Protein AF-A0A0D2IUS5-F1 (afdb_monomer)

Mean predicted aligned error: 11.84 Å

Organism: NCBI:txid145388

Radius of gyration: 20.17 Å; Cα contacts (8 Å, |Δi|>4): 299; chains: 1; bounding box: 53×54×45 Å

Structure (mmCIF, N/CA/C/O backbone):
data_AF-A0A0D2IUS5-F1
#
_entry.id   AF-A0A0D2IUS5-F1
#
loop_
_atom_site.group_PDB
_atom_site.id
_atom_site.type_symbol
_atom_site.label_atom_id
_atom_site.label_alt_id
_atom_site.label_comp_id
_atom_site.label_asym_id
_atom_site.label_entity_id
_atom_site.label_seq_id
_atom_site.pdbx_PDB_ins_code
_atom_site.Cartn_x
_atom_site.Cartn_y
_atom_site.Cartn_z
_atom_site.occupancy
_atom_site.B_iso_or_equiv
_atom_site.auth_seq_id
_atom_site.auth_comp_id
_atom_site.auth_asym_id
_atom_site.auth_atom_id
_atom_site.pdbx_PDB_model_num
ATOM 1 N N . MET A 1 1 ? 0.704 -41.718 8.246 1.00 42.91 1 MET A N 1
ATOM 2 C CA . MET A 1 1 ? -0.430 -40.816 7.955 1.00 42.91 1 MET A CA 1
ATOM 3 C C . MET A 1 1 ? -0.182 -40.265 6.556 1.00 42.91 1 MET A C 1
ATOM 5 O O . MET A 1 1 ? 0.840 -39.626 6.361 1.00 42.91 1 MET A O 1
ATOM 9 N N . ALA A 1 2 ? -0.973 -40.687 5.567 1.00 41.72 2 ALA A N 1
ATOM 10 C CA . ALA A 1 2 ? -0.708 -40.446 4.146 1.00 41.72 2 ALA A CA 1
ATOM 11 C C . ALA A 1 2 ? -1.308 -39.108 3.685 1.00 41.72 2 ALA A C 1
ATOM 13 O O . ALA A 1 2 ? -2.408 -38.750 4.103 1.00 41.72 2 ALA A O 1
ATOM 14 N N . ILE A 1 3 ? -0.577 -38.385 2.834 1.00 38.81 3 ILE A N 1
ATOM 15 C CA . ILE A 1 3 ? -1.031 -37.147 2.187 1.00 38.81 3 ILE A CA 1
ATOM 16 C C . ILE A 1 3 ? -2.146 -37.503 1.177 1.00 38.81 3 ILE A C 1
ATOM 18 O O . ILE A 1 3 ? -1.969 -38.467 0.428 1.00 38.81 3 ILE A O 1
ATOM 22 N N . PRO A 1 4 ? -3.292 -36.791 1.134 1.00 37.03 4 PRO A N 1
ATOM 23 C CA . PRO A 1 4 ? -4.390 -37.119 0.222 1.00 37.03 4 PRO A CA 1
ATOM 24 C C . PRO A 1 4 ? -4.010 -36.939 -1.258 1.00 37.03 4 PRO A C 1
ATOM 26 O O . PRO A 1 4 ? -3.298 -36.004 -1.618 1.00 37.03 4 PRO A O 1
ATOM 29 N N . ALA A 1 5 ? -4.563 -37.798 -2.120 1.00 46.84 5 ALA A N 1
ATOM 30 C CA . ALA A 1 5 ? -4.300 -37.940 -3.560 1.00 46.84 5 ALA A CA 1
ATOM 31 C C . ALA A 1 5 ? -4.657 -36.731 -4.464 1.00 46.84 5 ALA A C 1
ATOM 33 O O . ALA A 1 5 ? -4.687 -36.861 -5.685 1.00 46.84 5 ALA A O 1
ATOM 34 N N . ALA A 1 6 ? -4.901 -35.545 -3.905 1.00 42.78 6 ALA A N 1
ATOM 35 C CA . ALA A 1 6 ? -5.242 -34.346 -4.675 1.00 42.78 6 ALA A CA 1
ATOM 36 C C . ALA A 1 6 ? -4.025 -33.656 -5.329 1.00 42.78 6 ALA A C 1
ATOM 38 O O . ALA A 1 6 ? -4.202 -32.716 -6.097 1.00 42.78 6 ALA A O 1
ATOM 39 N N . LEU A 1 7 ? -2.796 -34.118 -5.061 1.00 38.25 7 LEU A N 1
ATOM 40 C CA . LEU A 1 7 ? -1.574 -33.485 -5.575 1.00 38.25 7 LEU A CA 1
ATOM 41 C C . LEU A 1 7 ? -1.067 -34.056 -6.915 1.00 38.25 7 LEU A C 1
ATOM 43 O O . LEU A 1 7 ? -0.149 -33.491 -7.495 1.00 38.25 7 LEU A O 1
ATOM 47 N N . SER A 1 8 ? -1.658 -35.143 -7.428 1.00 38.19 8 SER A N 1
ATOM 48 C CA . SER A 1 8 ? -1.171 -35.810 -8.652 1.00 38.19 8 SER A CA 1
ATOM 49 C C . SER A 1 8 ? -1.776 -35.265 -9.954 1.00 38.19 8 SER A C 1
ATOM 51 O O . SER A 1 8 ? -1.253 -35.545 -11.025 1.00 38.19 8 SER A O 1
ATOM 53 N N . ALA A 1 9 ? -2.865 -34.492 -9.893 1.00 40.69 9 ALA A N 1
ATOM 54 C CA . ALA A 1 9 ? -3.602 -34.056 -11.087 1.00 40.69 9 ALA A CA 1
ATOM 55 C C . ALA A 1 9 ? -3.071 -32.756 -11.729 1.00 40.69 9 ALA A C 1
ATOM 57 O O . ALA A 1 9 ? -3.621 -32.294 -12.723 1.00 40.69 9 ALA A O 1
ATOM 58 N N . LEU A 1 10 ? -2.001 -32.163 -11.186 1.00 40.06 10 LEU A N 1
ATOM 59 C CA . LEU A 1 10 ? -1.341 -30.982 -11.763 1.00 40.06 10 LEU A CA 1
ATOM 60 C C . LEU A 1 10 ? -0.178 -31.330 -12.710 1.00 40.06 10 LEU A C 1
ATOM 62 O O . LEU A 1 10 ? 0.425 -30.421 -13.273 1.00 40.06 10 LEU A O 1
ATOM 66 N N . GLN A 1 11 ? 0.147 -32.615 -12.890 1.00 44.47 11 GLN A N 1
ATOM 67 C CA . GLN A 1 11 ? 1.341 -33.050 -13.630 1.00 44.47 11 GLN A CA 1
ATOM 68 C C . GLN A 1 11 ? 1.126 -33.356 -15.121 1.00 44.47 11 GLN A C 1
ATOM 70 O O . GLN A 1 11 ? 2.112 -33.404 -15.848 1.00 44.47 11 GLN A O 1
ATOM 75 N N . ASP A 1 12 ? -0.120 -33.454 -15.600 1.00 39.62 12 ASP A N 1
ATOM 76 C CA . ASP A 1 12 ? -0.405 -33.854 -16.993 1.00 39.62 12 ASP A CA 1
ATOM 77 C C . ASP A 1 12 ? -0.948 -32.730 -17.893 1.00 39.62 12 ASP A C 1
ATOM 79 O O . ASP A 1 12 ? -1.304 -32.959 -19.051 1.00 39.62 12 ASP A O 1
ATOM 83 N N . ALA A 1 13 ? -0.955 -31.483 -17.422 1.00 45.28 13 ALA A N 1
ATOM 84 C CA . ALA A 1 13 ? -1.045 -30.354 -18.337 1.00 45.28 13 ALA A CA 1
ATOM 85 C C . ALA A 1 13 ? 0.354 -30.133 -18.923 1.00 45.28 13 ALA A C 1
ATOM 87 O O . ALA A 1 13 ? 1.219 -29.564 -18.267 1.00 45.28 13 ALA A O 1
ATOM 88 N N . ASN A 1 14 ? 0.581 -30.610 -20.145 1.00 44.84 14 ASN A N 1
ATOM 89 C CA . ASN A 1 14 ? 1.710 -30.210 -20.977 1.00 44.84 14 ASN A CA 1
ATOM 90 C C . ASN A 1 14 ? 1.307 -28.932 -21.737 1.00 44.84 14 ASN A C 1
ATOM 92 O O . ASN A 1 14 ? 0.725 -29.043 -22.824 1.00 44.84 14 ASN A O 1
ATOM 96 N N . PRO A 1 15 ? 1.516 -27.714 -21.194 1.00 51.78 15 PRO A N 1
ATOM 97 C CA . PRO A 1 15 ? 1.337 -26.521 -21.990 1.00 51.78 15 PRO A CA 1
ATOM 98 C C . PRO A 1 15 ? 2.428 -26.519 -23.058 1.00 51.78 15 PRO A C 1
ATOM 100 O O . PRO A 1 15 ? 3.616 -26.662 -22.768 1.00 51.78 15 PRO A O 1
ATOM 103 N N . GLN A 1 16 ? 2.013 -26.305 -24.305 1.00 46.75 16 GLN A N 1
ATOM 104 C CA . GLN A 1 16 ? 2.890 -25.762 -25.344 1.00 46.75 16 GLN A CA 1
ATOM 105 C C . GLN A 1 16 ? 3.765 -24.652 -24.733 1.00 46.75 16 GLN A C 1
ATOM 107 O O . GLN A 1 16 ? 3.265 -23.971 -23.832 1.00 46.75 16 GLN A O 1
ATOM 112 N N . PRO A 1 17 ? 5.024 -24.438 -25.165 1.00 42.75 17 PRO A N 1
ATOM 113 C CA . PRO A 1 17 ? 5.869 -23.391 -24.603 1.00 42.75 17 PRO A CA 1
ATOM 114 C C . PRO A 1 17 ? 5.226 -22.024 -24.858 1.00 42.75 17 PRO A C 1
ATOM 116 O O . PRO A 1 17 ? 5.457 -21.369 -25.869 1.00 42.75 17 PRO A O 1
ATOM 119 N N . SER A 1 18 ? 4.372 -21.608 -23.926 1.00 51.62 18 SER A N 1
ATOM 120 C CA . SER A 1 18 ? 3.927 -20.237 -23.761 1.00 51.62 18 SER A CA 1
ATOM 121 C C . SER A 1 18 ? 5.192 -19.385 -23.675 1.00 51.62 18 SER A C 1
ATOM 123 O O . SER A 1 18 ? 6.172 -19.862 -23.085 1.00 51.62 18 SER A O 1
ATOM 125 N N . PRO A 1 19 ? 5.207 -18.143 -24.198 1.00 52.81 19 PRO A N 1
ATOM 126 C CA . PRO A 1 19 ? 6.264 -17.206 -23.834 1.00 52.81 19 PRO A CA 1
ATOM 127 C C . PRO A 1 19 ? 6.388 -17.265 -22.311 1.00 52.81 19 PRO A C 1
ATOM 129 O O . PRO A 1 19 ? 5.374 -17.133 -21.618 1.00 52.81 19 PRO A O 1
ATOM 132 N N . GLN A 1 20 ? 7.571 -17.650 -21.820 1.00 57.88 20 GLN A N 1
ATOM 133 C CA . GLN A 1 20 ? 7.775 -17.994 -20.415 1.00 57.88 20 GLN A CA 1
ATOM 134 C C . GLN A 1 20 ? 7.162 -16.879 -19.572 1.00 57.88 20 GLN A C 1
ATOM 136 O O . GLN A 1 20 ? 7.551 -15.720 -19.717 1.00 57.88 20 GLN A O 1
ATOM 141 N N . ARG A 1 21 ? 6.152 -17.200 -18.750 1.00 56.41 21 ARG A N 1
ATOM 142 C CA . ARG A 1 21 ? 5.621 -16.220 -17.799 1.00 56.41 21 ARG A CA 1
ATOM 143 C C . ARG A 1 21 ? 6.825 -15.699 -17.011 1.00 56.41 21 ARG A C 1
ATOM 145 O O . ARG A 1 21 ? 7.529 -16.538 -16.444 1.00 56.41 21 ARG A O 1
ATOM 152 N N . PRO A 1 22 ? 7.088 -14.381 -16.995 1.00 70.38 22 PRO A N 1
ATOM 153 C CA . PRO A 1 22 ? 8.220 -13.855 -16.253 1.00 70.38 22 PRO A CA 1
ATOM 154 C C . PRO A 1 22 ? 8.079 -14.306 -14.799 1.00 70.38 22 PRO A C 1
ATOM 156 O O . PRO A 1 22 ? 7.012 -14.170 -14.192 1.00 70.38 22 PRO A O 1
ATOM 159 N N . ALA A 1 23 ? 9.124 -14.950 -14.277 1.00 85.56 23 ALA A N 1
ATOM 160 C CA . ALA A 1 23 ? 9.141 -15.398 -12.893 1.00 85.56 23 ALA A CA 1
ATOM 161 C C . ALA A 1 23 ? 9.124 -14.178 -11.957 1.00 85.56 23 ALA A C 1
ATOM 163 O O . ALA A 1 23 ? 9.383 -13.056 -12.382 1.00 85.56 23 ALA A O 1
ATOM 164 N N . LEU A 1 24 ? 8.800 -14.382 -10.682 1.00 91.38 24 LEU A N 1
ATOM 165 C CA . LEU A 1 24 ? 8.870 -13.336 -9.661 1.00 91.38 24 LEU A CA 1
ATOM 166 C C . LEU A 1 24 ? 10.159 -13.500 -8.853 1.00 91.38 24 LEU A C 1
ATOM 168 O O . LEU A 1 24 ? 10.553 -14.625 -8.541 1.00 91.38 24 LEU A O 1
ATOM 172 N N . ALA A 1 25 ? 10.793 -12.389 -8.494 1.00 91.56 25 ALA A N 1
ATOM 173 C CA . ALA A 1 25 ? 11.914 -12.360 -7.559 1.00 91.56 25 ALA A CA 1
ATOM 174 C C . ALA A 1 25 ? 11.421 -12.002 -6.144 1.00 91.56 25 ALA A C 1
ATOM 176 O O . ALA A 1 25 ? 10.395 -11.337 -6.000 1.00 91.56 25 ALA A O 1
ATOM 177 N N . PRO A 1 26 ? 12.117 -12.425 -5.073 1.00 92.25 26 PRO A N 1
ATOM 178 C CA . PRO A 1 26 ? 11.769 -11.996 -3.724 1.00 92.25 26 PRO A CA 1
ATOM 179 C C . PRO A 1 26 ? 11.921 -10.469 -3.585 1.00 92.25 26 PRO A C 1
ATOM 181 O O . PRO A 1 26 ? 12.867 -9.900 -4.139 1.00 92.25 26 PRO A O 1
ATOM 184 N N . PRO A 1 27 ? 11.030 -9.793 -2.833 1.00 92.75 27 PRO A N 1
ATOM 185 C CA . PRO A 1 27 ? 11.184 -8.372 -2.556 1.00 92.75 27 PRO A CA 1
ATOM 186 C C . PRO A 1 27 ? 12.470 -8.145 -1.752 1.00 92.75 27 PRO A C 1
ATOM 188 O O . PRO A 1 27 ? 12.726 -8.830 -0.763 1.00 92.75 27 PRO A O 1
ATOM 191 N N . GLN A 1 28 ? 13.284 -7.178 -2.173 1.00 89.75 28 GLN A N 1
ATOM 192 C CA . GLN A 1 28 ? 14.562 -6.870 -1.517 1.00 89.75 28 GLN A CA 1
ATOM 193 C C . GLN A 1 28 ? 14.409 -5.913 -0.325 1.00 89.75 28 GLN A C 1
ATOM 195 O O . GLN A 1 28 ? 15.335 -5.747 0.467 1.00 89.75 28 GLN A O 1
ATOM 200 N N . SER A 1 29 ? 13.249 -5.268 -0.193 1.00 90.81 29 SER A N 1
ATOM 201 C CA . SER A 1 29 ? 12.952 -4.329 0.882 1.00 90.81 29 SER A CA 1
ATOM 202 C C . SER A 1 29 ? 11.482 -4.385 1.286 1.00 90.81 29 SER A C 1
ATOM 204 O O . SER A 1 29 ? 10.620 -4.874 0.551 1.00 90.81 29 SER A O 1
ATOM 206 N N . LEU A 1 30 ? 11.215 -3.876 2.487 1.00 95.62 30 LEU A N 1
ATOM 207 C CA . LEU A 1 30 ? 9.879 -3.673 3.028 1.00 95.62 30 LEU A CA 1
ATOM 208 C C . LEU A 1 30 ? 9.723 -2.200 3.395 1.00 95.62 30 LEU A C 1
ATOM 210 O O . LEU A 1 30 ? 10.667 -1.575 3.882 1.00 95.62 30 LEU A O 1
ATOM 214 N N . GLN A 1 31 ? 8.524 -1.659 3.213 1.00 97.50 31 GLN A N 1
ATOM 215 C CA . GLN A 1 31 ? 8.166 -0.321 3.663 1.00 97.50 31 GLN A CA 1
ATOM 216 C C . GLN A 1 31 ? 7.150 -0.414 4.798 1.00 97.50 31 GLN A C 1
ATOM 218 O O . GLN A 1 31 ? 6.074 -0.981 4.632 1.00 97.50 31 GLN A O 1
ATOM 223 N N . LEU A 1 32 ? 7.473 0.189 5.940 1.00 98.06 32 LEU A N 1
ATOM 224 C CA . LEU A 1 32 ? 6.505 0.427 7.004 1.00 98.06 32 LEU A CA 1
ATOM 225 C C . LEU A 1 32 ? 5.846 1.790 6.784 1.00 98.06 32 LEU A C 1
ATOM 227 O O . LEU A 1 32 ? 6.538 2.806 6.736 1.00 98.06 32 LEU A O 1
ATOM 231 N N . ALA A 1 33 ? 4.522 1.812 6.684 1.00 97.44 33 ALA A N 1
ATOM 232 C CA . ALA A 1 33 ? 3.733 3.032 6.600 1.00 97.44 33 ALA A CA 1
ATOM 233 C C . ALA A 1 33 ? 2.872 3.199 7.857 1.00 97.44 33 ALA A C 1
ATOM 235 O O . ALA A 1 33 ? 2.178 2.267 8.278 1.00 97.44 33 ALA A O 1
ATOM 236 N N . VAL A 1 34 ? 2.906 4.404 8.428 1.00 97.31 34 VAL A N 1
ATOM 237 C CA . VAL A 1 34 ? 2.100 4.803 9.585 1.00 97.31 34 VAL A CA 1
ATOM 238 C C . VAL A 1 34 ? 1.362 6.084 9.230 1.00 97.31 34 VAL A C 1
ATOM 240 O O . VAL A 1 34 ? 1.993 7.084 8.907 1.00 97.31 34 VAL A O 1
ATOM 243 N N . TYR A 1 35 ? 0.036 6.035 9.282 1.00 94.69 35 TYR A N 1
ATOM 244 C CA . TYR A 1 35 ? -0.822 7.210 9.162 1.00 94.69 35 TYR A CA 1
ATOM 245 C C . TYR A 1 35 ? -1.355 7.501 10.557 1.00 94.69 35 TYR A C 1
ATOM 247 O O . TYR A 1 35 ? -1.930 6.609 11.191 1.00 94.69 35 TYR A O 1
ATOM 255 N N . ASP A 1 36 ? -1.126 8.711 11.050 1.00 92.38 36 ASP A N 1
ATOM 256 C CA . ASP A 1 36 ? -1.678 9.138 12.329 1.00 92.38 36 ASP A CA 1
ATOM 257 C C . ASP A 1 36 ? -3.187 9.419 12.203 1.00 92.38 36 ASP A C 1
ATOM 259 O O . ASP A 1 36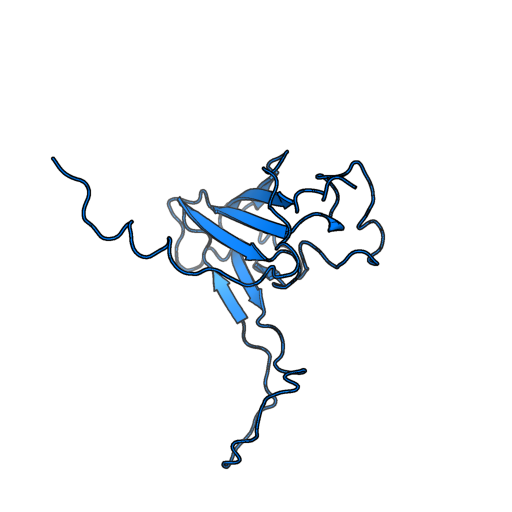 ? -3.784 9.319 11.131 1.00 92.38 36 ASP A O 1
ATOM 263 N N . SER A 1 37 ? -3.847 9.693 13.327 1.00 86.69 37 SER A N 1
ATOM 264 C CA . SER A 1 37 ? -5.309 9.835 13.407 1.00 86.69 37 SER A CA 1
ATOM 265 C C . SER A 1 37 ? -5.836 11.211 12.969 1.00 86.69 37 SER A C 1
ATOM 267 O O . SER A 1 37 ? -6.953 11.582 13.319 1.00 86.69 37 SER A O 1
ATOM 269 N N . ASP A 1 38 ? -5.037 12.000 12.255 1.00 90.75 38 ASP A N 1
ATOM 270 C CA . ASP A 1 38 ? -5.319 13.391 11.878 1.00 90.75 38 ASP A CA 1
ATOM 271 C C . ASP A 1 38 ? -6.027 13.535 10.518 1.00 90.75 38 ASP A C 1
ATOM 273 O O . ASP A 1 38 ? -6.218 14.647 10.025 1.00 90.75 38 ASP A O 1
ATOM 277 N N . GLY A 1 39 ? -6.458 12.426 9.912 1.00 91.94 39 GLY A N 1
ATOM 278 C CA . GLY A 1 39 ? -7.044 12.420 8.575 1.00 91.94 39 GLY A CA 1
ATOM 279 C C . GLY A 1 39 ? -6.025 12.209 7.458 1.00 91.94 39 GLY A C 1
ATOM 280 O O . GLY A 1 39 ? -6.400 12.356 6.292 1.00 91.94 39 GLY A O 1
ATOM 281 N N . ALA A 1 40 ? -4.776 11.848 7.777 1.00 94.75 40 ALA A N 1
ATOM 282 C CA . ALA A 1 40 ? -3.770 11.484 6.787 1.00 94.75 40 ALA A CA 1
ATOM 283 C C . ALA A 1 40 ? -4.308 10.463 5.765 1.00 94.75 40 ALA A C 1
ATOM 285 O O . ALA A 1 40 ? -5.037 9.520 6.095 1.00 94.75 40 ALA A O 1
ATOM 286 N N . PHE A 1 41 ? -3.940 10.667 4.502 1.00 96.81 41 PHE A N 1
ATOM 287 C CA . PHE A 1 41 ? -4.407 9.898 3.350 1.00 96.81 41 PHE A CA 1
ATOM 288 C C . PHE A 1 41 ? -3.284 9.764 2.317 1.00 96.81 41 PHE A C 1
ATOM 290 O O . PHE A 1 41 ? -2.240 10.407 2.437 1.00 96.81 41 PHE A O 1
ATOM 297 N N . TYR A 1 42 ? -3.494 8.934 1.297 1.00 97.38 42 TYR A N 1
ATOM 298 C CA . TYR A 1 42 ? -2.573 8.831 0.167 1.00 97.38 42 TYR A CA 1
ATOM 299 C C . TYR A 1 42 ? -3.344 8.875 -1.137 1.00 97.38 42 TYR A C 1
ATOM 301 O O . TYR A 1 42 ? -4.337 8.166 -1.285 1.00 97.38 42 TYR A O 1
ATOM 309 N N . ALA A 1 43 ? -2.899 9.743 -2.042 1.00 97.31 43 ALA A N 1
ATOM 310 C CA . ALA A 1 43 ? -3.593 10.019 -3.288 1.00 97.31 43 ALA A CA 1
ATOM 311 C C . ALA A 1 43 ? -3.654 8.790 -4.209 1.00 97.31 43 ALA A C 1
ATOM 313 O O . ALA A 1 43 ? -2.858 7.855 -4.096 1.00 97.31 43 ALA A O 1
ATOM 314 N N . CYS A 1 44 ? -4.613 8.824 -5.130 1.00 96.69 44 CYS A N 1
ATOM 315 C CA . CYS A 1 44 ? -4.809 7.801 -6.150 1.00 96.69 44 CYS A CA 1
ATOM 316 C C . CYS A 1 44 ? -3.581 7.668 -7.058 1.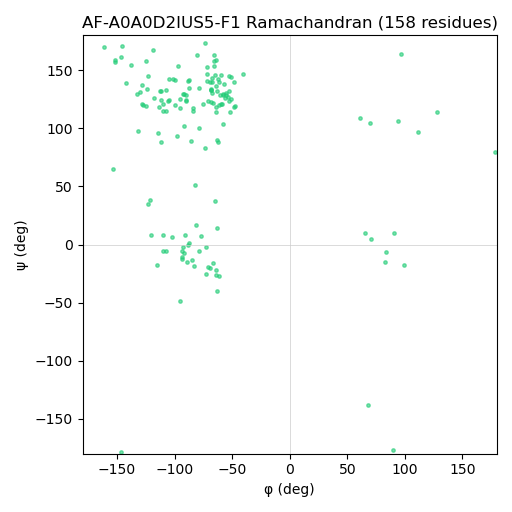00 96.69 44 CYS A C 1
ATOM 318 O O . CYS A 1 44 ? -3.064 8.675 -7.543 1.00 96.69 44 CYS A O 1
ATOM 320 N N . HIS A 1 45 ? -3.090 6.440 -7.234 1.00 95.44 45 HIS A N 1
ATOM 321 C CA . HIS A 1 45 ? -1.901 6.136 -8.030 1.00 95.44 45 HIS A CA 1
ATOM 322 C C . HIS A 1 45 ? -1.839 4.652 -8.438 1.00 95.44 45 HIS A C 1
ATOM 324 O O . HIS A 1 45 ? -2.583 3.809 -7.931 1.00 95.44 45 HIS A O 1
ATOM 330 N N . LEU A 1 46 ? -0.899 4.339 -9.335 1.00 95.75 46 LEU A N 1
ATOM 331 C CA . LEU A 1 46 ? -0.420 2.984 -9.611 1.00 95.75 46 LEU A CA 1
ATOM 332 C C . LEU A 1 46 ? 0.926 2.760 -8.924 1.00 95.75 46 LEU A C 1
ATOM 334 O O . LEU A 1 46 ? 1.787 3.640 -8.927 1.00 95.75 46 LEU A O 1
ATOM 338 N N . ASP A 1 47 ? 1.141 1.550 -8.413 1.00 96.31 47 ASP A N 1
ATOM 339 C CA . ASP A 1 47 ? 2.436 1.166 -7.845 1.00 96.31 47 ASP A CA 1
ATOM 340 C C . ASP A 1 47 ? 3.507 0.951 -8.915 1.00 96.31 47 ASP A C 1
ATOM 342 O O . ASP A 1 47 ? 4.695 1.087 -8.621 1.00 96.31 47 ASP A O 1
ATOM 346 N N . ASN A 1 48 ? 3.085 0.611 -10.133 1.00 95.69 48 ASN A N 1
ATOM 347 C CA . ASN A 1 48 ? 3.902 0.569 -11.335 1.00 95.69 48 ASN A CA 1
ATOM 348 C C . ASN A 1 48 ? 3.166 1.316 -12.466 1.00 95.69 48 ASN A C 1
ATOM 350 O O . ASN A 1 48 ? 2.302 0.732 -13.116 1.00 95.69 48 ASN A O 1
ATOM 354 N N . PRO A 1 49 ? 3.487 2.595 -12.729 1.00 93.12 49 PRO A N 1
ATOM 355 C CA . PRO A 1 49 ? 2.850 3.383 -13.784 1.00 93.12 49 PRO A CA 1
ATOM 356 C C . PRO A 1 49 ? 3.354 3.033 -15.198 1.00 93.12 49 PRO A C 1
ATOM 358 O O . PRO A 1 49 ? 3.016 3.719 -16.160 1.00 93.12 49 PRO A O 1
ATOM 361 N N . GLY A 1 50 ? 4.166 1.983 -15.338 1.00 90.12 50 GLY A N 1
ATOM 362 C CA . GLY A 1 50 ? 4.737 1.540 -16.602 1.00 90.12 50 GLY A CA 1
ATOM 363 C C . GLY A 1 50 ? 6.159 2.060 -16.849 1.00 90.12 50 GLY A C 1
ATOM 364 O O . GLY A 1 50 ? 6.626 2.996 -16.196 1.00 90.12 50 GLY A O 1
ATOM 365 N N . PRO A 1 51 ? 6.879 1.442 -17.801 1.00 86.88 51 PRO A N 1
ATOM 366 C CA . PRO A 1 51 ? 8.304 1.686 -18.028 1.00 86.88 51 PRO A CA 1
ATOM 367 C C . PRO A 1 51 ? 8.638 3.070 -18.599 1.00 86.88 51 PRO A C 1
ATOM 369 O O . PRO A 1 51 ? 9.789 3.495 -18.494 1.00 86.88 51 PRO A O 1
ATOM 372 N N . ASP A 1 52 ? 7.660 3.740 -19.207 1.00 90.31 52 ASP A N 1
ATOM 373 C CA . ASP A 1 52 ? 7.833 5.043 -19.856 1.00 90.31 52 ASP A CA 1
ATOM 374 C C . ASP A 1 52 ? 7.503 6.217 -18.920 1.00 90.31 52 ASP A C 1
ATOM 376 O O . ASP A 1 52 ? 7.709 7.379 -19.277 1.00 90.31 52 ASP A O 1
ATOM 380 N N . ALA A 1 53 ? 7.001 5.937 -17.713 1.00 92.31 53 ALA A N 1
ATOM 381 C CA . ALA A 1 53 ? 6.719 6.975 -16.735 1.00 92.31 53 ALA A CA 1
ATOM 382 C C . ALA A 1 53 ? 8.026 7.627 -16.227 1.00 92.31 53 ALA A C 1
ATOM 384 O O . ALA A 1 53 ? 9.039 6.938 -16.048 1.00 92.31 53 ALA A O 1
ATOM 385 N N . PRO A 1 54 ? 8.031 8.950 -15.963 1.00 95.06 54 PRO A N 1
ATOM 386 C CA . PRO A 1 54 ? 9.213 9.646 -15.464 1.00 95.06 54 PRO A CA 1
ATOM 387 C C . PRO A 1 54 ? 9.782 8.990 -14.202 1.00 95.06 54 PRO A C 1
ATOM 389 O O . PRO A 1 54 ? 9.066 8.761 -13.230 1.00 95.06 54 PRO A O 1
ATOM 392 N N . GLY A 1 55 ? 11.077 8.674 -14.234 1.00 92.25 55 GLY A N 1
ATOM 393 C CA . GLY A 1 55 ? 11.796 8.046 -13.125 1.00 92.25 55 GLY A CA 1
ATOM 394 C C . GLY A 1 55 ? 11.441 6.580 -12.851 1.00 92.25 55 GLY A C 1
ATOM 395 O O . GLY A 1 55 ? 11.965 5.987 -11.911 1.00 92.25 55 GLY A O 1
ATOM 396 N N . ALA A 1 56 ? 10.597 5.940 -13.671 1.00 90.88 56 ALA A N 1
ATOM 397 C CA . ALA A 1 56 ? 10.163 4.562 -13.430 1.00 90.88 56 ALA A CA 1
ATOM 398 C C . ALA A 1 56 ? 11.320 3.551 -13.433 1.00 90.88 56 ALA A C 1
ATOM 400 O O . ALA A 1 56 ? 11.239 2.518 -12.769 1.00 90.88 56 ALA A O 1
ATOM 401 N N . ARG A 1 57 ? 12.404 3.857 -14.157 1.00 91.75 57 ARG A N 1
ATOM 402 C CA . ARG A 1 57 ? 13.613 3.027 -14.270 1.00 91.75 57 ARG A CA 1
ATOM 403 C C . ARG A 1 57 ? 14.789 3.523 -13.423 1.00 91.75 57 ARG A C 1
ATOM 405 O O . ARG A 1 57 ? 15.884 2.972 -13.541 1.00 91.75 57 ARG A O 1
ATOM 412 N N . ASP A 1 58 ? 14.582 4.538 -12.588 1.00 92.88 58 ASP A N 1
ATOM 413 C CA . ASP A 1 58 ? 15.648 5.100 -11.764 1.00 92.88 58 ASP A CA 1
ATOM 414 C C . ASP A 1 58 ? 16.083 4.109 -10.679 1.00 92.88 58 ASP A C 1
ATOM 416 O O . ASP A 1 58 ? 15.266 3.437 -10.047 1.00 92.88 58 ASP A O 1
ATOM 420 N N . GLY A 1 59 ? 17.395 4.043 -10.444 1.00 89.19 59 GLY A N 1
ATOM 421 C CA . GLY A 1 59 ? 17.991 3.170 -9.438 1.00 89.19 59 GLY A CA 1
ATOM 422 C C . GLY A 1 59 ? 18.367 1.767 -9.942 1.00 89.19 59 GLY A C 1
ATOM 423 O O . GLY A 1 59 ? 18.300 1.463 -11.142 1.00 89.19 59 GLY A O 1
ATOM 424 N N . PRO A 1 60 ? 18.852 0.909 -9.028 1.00 88.50 60 PRO A N 1
ATOM 425 C CA . PRO A 1 60 ? 19.328 -0.423 -9.375 1.00 88.50 60 PRO A CA 1
ATOM 426 C C . PRO A 1 60 ? 18.160 -1.357 -9.746 1.00 88.50 60 PRO A C 1
ATOM 428 O O . PRO A 1 60 ? 17.081 -1.235 -9.158 1.00 88.50 60 PRO A O 1
ATOM 431 N N . PRO A 1 61 ? 18.367 -2.305 -10.682 1.00 85.56 61 PRO A N 1
ATOM 432 C CA . PRO A 1 61 ? 17.375 -3.329 -11.002 1.00 85.56 61 PRO A CA 1
ATOM 433 C C . PRO A 1 61 ? 16.846 -4.066 -9.767 1.00 85.56 61 PRO A C 1
ATOM 435 O O . PRO A 1 61 ? 17.582 -4.318 -8.812 1.00 85.56 61 PRO A O 1
ATOM 438 N N . GLY A 1 62 ? 15.561 -4.409 -9.785 1.00 83.44 62 GLY A N 1
ATOM 439 C CA . GLY A 1 62 ? 14.847 -5.046 -8.680 1.00 83.44 62 GLY A CA 1
ATOM 440 C C . GLY A 1 62 ? 14.339 -4.071 -7.612 1.00 83.44 62 GLY A C 1
ATOM 441 O O . GLY A 1 62 ? 13.478 -4.452 -6.821 1.00 83.44 62 GLY A O 1
ATOM 442 N N . LEU A 1 63 ? 14.820 -2.820 -7.599 1.00 87.38 63 LEU A N 1
ATOM 443 C CA . LEU A 1 63 ? 14.317 -1.747 -6.728 1.00 87.38 63 LEU A CA 1
ATOM 444 C C . LEU A 1 63 ? 13.557 -0.652 -7.490 1.00 87.38 63 LEU A C 1
ATOM 446 O O . LEU A 1 63 ? 13.006 0.256 -6.863 1.00 87.38 63 LEU A O 1
ATOM 450 N N . ARG A 1 64 ? 13.522 -0.717 -8.825 1.00 92.00 64 ARG A N 1
ATOM 451 C CA . ARG A 1 64 ? 12.869 0.292 -9.667 1.00 92.00 64 ARG A CA 1
ATOM 452 C C . ARG A 1 64 ? 11.356 0.187 -9.549 1.00 92.00 64 ARG A C 1
ATOM 454 O O . ARG A 1 64 ? 10.803 -0.893 -9.347 1.00 92.00 64 ARG A O 1
ATOM 461 N N . VAL A 1 65 ? 10.669 1.305 -9.763 1.00 93.25 65 VAL A N 1
ATOM 462 C CA . VAL A 1 65 ? 9.199 1.331 -9.789 1.00 93.25 65 VAL A CA 1
ATOM 463 C C . VAL A 1 65 ? 8.662 0.468 -10.939 1.00 93.25 65 VAL A C 1
ATOM 465 O O . VAL A 1 65 ? 7.722 -0.298 -10.740 1.00 93.25 65 VAL A O 1
ATOM 468 N N . ALA A 1 66 ? 9.309 0.520 -12.108 1.00 92.44 66 ALA A N 1
ATOM 469 C CA . ALA A 1 66 ? 8.942 -0.266 -13.286 1.00 92.44 66 ALA A CA 1
ATOM 470 C C . ALA A 1 66 ? 9.085 -1.784 -13.089 1.00 92.44 66 ALA A C 1
ATOM 472 O O . ALA A 1 66 ? 8.438 -2.550 -13.805 1.00 92.44 66 ALA A O 1
ATOM 473 N N . ASP A 1 67 ? 9.899 -2.223 -12.124 1.00 92.81 67 ASP A N 1
ATOM 474 C CA . ASP A 1 67 ? 10.148 -3.647 -11.889 1.00 92.81 67 ASP A CA 1
ATOM 475 C C . ASP A 1 67 ? 9.044 -4.283 -11.032 1.00 92.81 67 ASP A C 1
ATOM 477 O O . ASP A 1 67 ? 8.899 -5.505 -11.031 1.00 92.81 67 ASP A O 1
ATOM 481 N N . ARG A 1 68 ? 8.247 -3.475 -10.316 1.00 94.88 68 ARG A N 1
ATOM 482 C CA . ARG A 1 68 ? 7.211 -3.935 -9.381 1.00 94.88 68 ARG A CA 1
ATOM 483 C C . ARG A 1 68 ? 6.117 -4.693 -10.132 1.00 94.88 68 ARG A C 1
ATOM 485 O O . ARG A 1 68 ? 5.386 -4.117 -10.939 1.00 94.88 68 ARG A O 1
ATOM 492 N N . ALA A 1 69 ? 6.002 -5.985 -9.855 1.00 94.25 69 ALA A N 1
ATOM 493 C CA . ALA A 1 69 ? 5.022 -6.871 -10.470 1.00 94.25 69 ALA A CA 1
ATOM 494 C C . ALA A 1 69 ? 3.773 -7.016 -9.596 1.00 94.25 69 ALA A C 1
ATOM 496 O O . ALA A 1 69 ? 2.639 -6.896 -10.070 1.00 94.25 69 ALA A O 1
ATOM 497 N N . VAL A 1 70 ? 3.989 -7.283 -8.308 1.00 96.81 70 VAL A N 1
ATOM 498 C CA . VAL A 1 70 ? 2.933 -7.501 -7.318 1.00 96.81 70 VAL A CA 1
ATOM 499 C C . VAL A 1 70 ? 3.195 -6.626 -6.105 1.00 96.81 70 VAL A C 1
ATOM 501 O O . VAL A 1 70 ? 4.290 -6.635 -5.540 1.00 96.81 70 VAL A O 1
ATOM 504 N N . THR A 1 71 ? 2.160 -5.923 -5.667 1.00 98.12 71 THR A N 1
ATOM 505 C CA . THR A 1 71 ? 2.145 -5.232 -4.385 1.00 98.12 71 THR A CA 1
ATOM 506 C C . THR A 1 71 ? 1.549 -6.163 -3.345 1.00 98.12 71 THR A C 1
ATOM 508 O O . THR A 1 71 ? 0.470 -6.727 -3.546 1.00 98.12 71 THR A O 1
ATOM 511 N N . ALA A 1 72 ? 2.249 -6.316 -2.226 1.00 98.50 72 ALA A N 1
ATOM 512 C CA . ALA A 1 72 ? 1.787 -7.040 -1.056 1.00 98.50 72 ALA A CA 1
ATOM 513 C C . ALA A 1 72 ? 1.693 -6.091 0.138 1.00 98.50 72 ALA A C 1
ATOM 515 O O . ALA A 1 72 ? 2.677 -5.442 0.478 1.00 98.50 72 ALA A O 1
ATOM 516 N N . ILE A 1 73 ? 0.533 -6.029 0.791 1.00 98.75 73 ILE A N 1
ATOM 517 C CA . ILE A 1 73 ? 0.299 -5.180 1.965 1.00 98.75 73 ILE A CA 1
ATOM 518 C C . ILE A 1 73 ? -0.204 -6.048 3.114 1.00 98.75 73 ILE A C 1
ATOM 520 O O . ILE A 1 73 ? -1.272 -6.652 3.015 1.00 98.75 73 ILE A O 1
ATOM 524 N N . LEU A 1 74 ? 0.542 -6.083 4.216 1.00 98.75 74 LEU A N 1
ATOM 525 C CA . LEU A 1 74 ? 0.113 -6.673 5.480 1.00 98.75 74 LEU A CA 1
ATOM 526 C C . LEU A 1 74 ? -0.356 -5.571 6.430 1.00 98.75 74 LEU A C 1
ATOM 528 O O . LEU A 1 74 ? 0.414 -4.688 6.814 1.00 98.75 74 LEU A O 1
ATOM 532 N N . TYR A 1 75 ? -1.613 -5.643 6.849 1.00 98.69 75 TYR A N 1
ATOM 533 C CA . TYR A 1 75 ? -2.172 -4.714 7.822 1.00 98.69 75 TYR A CA 1
ATOM 534 C C . TYR A 1 75 ? -1.932 -5.175 9.259 1.00 98.6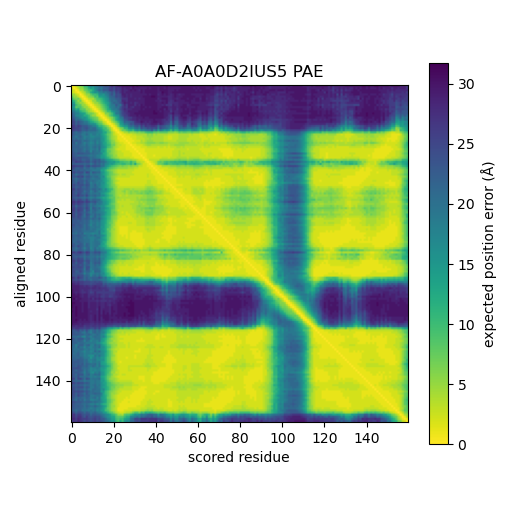9 75 TYR A C 1
ATOM 536 O O . TYR A 1 75 ? -2.040 -6.359 9.576 1.00 98.69 75 TYR A O 1
ATOM 544 N N . LEU A 1 76 ? -1.638 -4.222 10.148 1.00 98.25 76 LEU A N 1
ATOM 545 C CA . LEU A 1 76 ? -1.223 -4.479 11.533 1.00 98.25 76 LEU A CA 1
ATOM 546 C C . LEU A 1 76 ? -2.141 -3.784 12.558 1.00 98.25 76 LEU A C 1
ATOM 548 O O . LEU A 1 76 ? -1.680 -3.332 13.602 1.00 98.25 76 LEU A O 1
ATOM 552 N N . ASN A 1 77 ? -3.443 -3.683 12.261 1.00 97.62 77 ASN A N 1
ATOM 553 C CA . ASN A 1 77 ? -4.409 -2.909 13.052 1.00 97.62 77 ASN A CA 1
ATOM 554 C C . ASN A 1 77 ? -5.426 -3.824 13.772 1.00 97.62 77 ASN A C 1
ATOM 556 O O . ASN A 1 77 ? -6.474 -4.135 13.204 1.00 97.62 77 ASN A O 1
ATOM 560 N N . PRO A 1 78 ? -5.144 -4.304 15.000 1.00 94.25 78 PRO A N 1
ATOM 561 C CA . PRO A 1 78 ? -5.944 -5.348 15.655 1.00 94.25 78 PRO A CA 1
ATOM 562 C C . PRO A 1 78 ? -7.341 -4.903 16.117 1.00 94.25 78 PRO A C 1
ATOM 564 O O . PRO A 1 78 ? -8.193 -5.753 16.348 1.00 94.25 78 PRO A O 1
ATOM 567 N N . ALA A 1 79 ? -7.580 -3.598 16.261 1.00 92.12 79 ALA A N 1
ATOM 568 C CA . ALA A 1 79 ? -8.820 -3.035 16.800 1.00 92.12 79 ALA A CA 1
ATOM 569 C C . ALA A 1 79 ? -9.508 -2.083 15.806 1.00 92.12 79 ALA A C 1
ATOM 571 O O . ALA A 1 79 ? -9.998 -1.033 16.204 1.00 92.12 79 ALA A O 1
ATOM 572 N N . TRP A 1 80 ? -9.489 -2.421 14.512 1.00 95.94 80 TRP A N 1
ATOM 573 C CA . TRP A 1 80 ? -10.112 -1.595 13.474 1.00 95.94 80 TRP A CA 1
ATOM 574 C C . TRP A 1 80 ? -11.629 -1.791 13.437 1.00 95.94 80 TRP A C 1
ATOM 576 O O . TRP A 1 80 ? -12.099 -2.933 13.447 1.00 95.94 80 TRP A O 1
ATOM 586 N N . GLY A 1 81 ? -12.388 -0.700 13.359 1.00 93.38 81 GLY A N 1
ATOM 587 C CA . GLY A 1 81 ? -13.846 -0.734 13.364 1.00 93.38 81 GLY A CA 1
ATOM 588 C C . GLY A 1 81 ? -14.524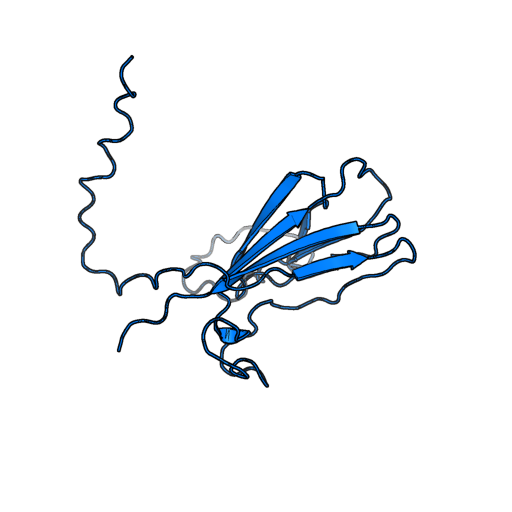 0.346 12.513 1.00 93.38 81 GLY A C 1
ATOM 589 O O . GLY A 1 81 ? -13.874 1.150 11.835 1.00 93.38 81 GLY A O 1
ATOM 590 N N . PRO A 1 82 ? -15.870 0.365 12.523 1.00 92.25 82 PRO A N 1
ATOM 591 C CA . PRO A 1 82 ? -16.647 1.358 11.793 1.00 92.25 82 PRO A CA 1
ATOM 592 C C . PRO A 1 82 ? -16.294 2.787 12.228 1.00 92.25 82 PRO A C 1
ATOM 594 O O . PRO A 1 82 ? -16.327 3.107 13.412 1.00 92.25 82 PRO A O 1
ATOM 597 N N . GLY A 1 83 ? -16.007 3.662 11.261 1.00 92.50 83 GLY A N 1
ATOM 598 C CA . GLY A 1 83 ? -15.689 5.078 11.503 1.00 92.50 83 GLY A CA 1
ATOM 599 C C . GLY A 1 83 ? -14.195 5.423 11.510 1.00 92.50 83 GLY A C 1
ATOM 600 O O . GLY A 1 83 ? -13.855 6.580 11.255 1.00 92.50 83 GLY A O 1
ATOM 601 N N . ASP A 1 84 ? -13.307 4.435 11.665 1.00 96.69 84 ASP A N 1
ATOM 602 C CA . ASP A 1 84 ? -11.846 4.641 11.679 1.00 96.69 84 ASP A CA 1
ATOM 603 C C . ASP A 1 84 ? -11.281 5.104 10.322 1.00 96.69 84 ASP A C 1
ATOM 605 O O . ASP A 1 84 ? -10.170 5.631 10.243 1.00 96.69 84 ASP A O 1
ATOM 609 N N . GLY A 1 85 ? -12.051 4.957 9.239 1.00 97.00 85 GLY A N 1
ATOM 610 C CA . GLY A 1 85 ? -11.633 5.345 7.891 1.00 97.00 85 GLY A CA 1
ATOM 611 C C . GLY A 1 85 ? -10.495 4.461 7.376 1.00 97.00 85 GLY A C 1
ATOM 612 O O . GLY A 1 85 ? -10.532 3.243 7.548 1.00 97.00 85 GLY A O 1
ATOM 613 N N . GLY A 1 86 ? -9.493 5.062 6.727 1.00 97.44 86 GLY A N 1
ATOM 614 C CA . GLY A 1 86 ? -8.221 4.406 6.394 1.00 97.44 86 GLY A CA 1
ATOM 615 C C . GLY A 1 86 ? -8.303 3.239 5.403 1.00 97.44 86 GLY A C 1
ATOM 616 O O . GLY A 1 86 ? -7.316 2.512 5.239 1.00 97.44 86 GLY A O 1
ATOM 617 N N . GLN A 1 87 ? -9.456 3.021 4.764 1.00 98.38 87 GLN A N 1
ATOM 618 C CA . GLN A 1 87 ? -9.625 1.959 3.777 1.00 98.38 87 GLN A CA 1
ATOM 619 C C . GLN A 1 87 ? -8.647 2.153 2.620 1.00 98.38 87 GLN A C 1
ATOM 621 O O . GLN A 1 87 ? -8.351 3.280 2.221 1.00 98.38 87 GLN A O 1
ATOM 626 N N . LEU A 1 88 ? -8.161 1.050 2.061 1.00 98.38 88 LEU A N 1
ATOM 627 C CA . LEU A 1 88 ? -7.550 1.084 0.741 1.00 98.38 88 LEU A CA 1
ATOM 628 C C . LEU A 1 88 ? -8.669 0.979 -0.292 1.00 98.38 88 LEU A C 1
ATOM 630 O O . LEU A 1 88 ? -9.378 -0.027 -0.318 1.00 98.38 88 LEU A O 1
ATOM 634 N N . ARG A 1 89 ? -8.831 2.007 -1.119 1.00 98.00 89 ARG A N 1
ATOM 635 C CA . ARG A 1 89 ? -9.762 1.980 -2.241 1.00 98.00 89 ARG A CA 1
ATOM 636 C C . ARG A 1 89 ? -9.045 1.465 -3.472 1.00 98.00 89 ARG A C 1
ATOM 638 O O . ARG A 1 89 ? -8.039 2.044 -3.860 1.00 98.00 89 ARG A O 1
ATOM 645 N N . LEU A 1 90 ? -9.579 0.410 -4.073 1.00 96.50 90 LEU A N 1
ATOM 646 C CA . LEU A 1 90 ? -9.136 -0.148 -5.346 1.00 96.50 90 LEU A CA 1
ATOM 647 C C . LEU A 1 90 ? -10.142 0.243 -6.427 1.00 96.50 90 LEU A C 1
ATOM 649 O O . LEU A 1 90 ? -11.334 -0.054 -6.296 1.00 96.50 90 LEU A O 1
ATOM 653 N N . TRP A 1 91 ? -9.682 0.880 -7.494 1.00 93.75 91 TRP A N 1
ATOM 654 C CA . TRP A 1 91 ? -10.524 1.223 -8.635 1.00 93.75 91 TRP A CA 1
ATOM 655 C C . TRP A 1 91 ? -10.563 0.061 -9.624 1.00 93.75 91 TRP A C 1
ATOM 657 O O . TRP A 1 91 ? -9.540 -0.557 -9.925 1.00 93.75 91 TRP A O 1
ATOM 667 N N . ARG A 1 92 ? -11.760 -0.283 -10.111 1.00 84.50 92 ARG A N 1
ATOM 668 C CA . ARG A 1 92 ? -11.882 -1.253 -11.201 1.00 84.50 92 ARG A CA 1
ATOM 669 C C . ARG A 1 92 ? -11.403 -0.589 -12.492 1.00 84.50 92 ARG A C 1
ATOM 671 O O . ARG A 1 92 ? -11.750 0.571 -12.715 1.00 84.50 92 ARG A O 1
ATOM 678 N N . PRO A 1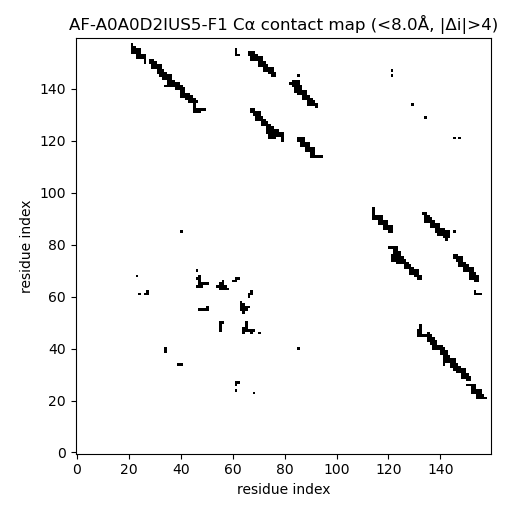 93 ? -10.676 -1.311 -13.361 1.00 70.69 93 PRO A N 1
ATOM 679 C CA . PRO A 1 93 ? -10.393 -0.812 -14.696 1.00 70.69 93 PRO A CA 1
ATOM 680 C C . PRO A 1 93 ? -11.717 -0.470 -15.379 1.00 70.69 93 PRO A C 1
ATOM 682 O O . PRO A 1 93 ? -12.630 -1.302 -15.393 1.00 70.69 93 PRO A O 1
ATOM 685 N N . SER A 1 94 ? -11.838 0.739 -15.923 1.00 59.00 94 SER A N 1
ATOM 686 C CA . SER A 1 94 ? -12.978 1.091 -16.767 1.00 59.00 94 SER A CA 1
ATOM 687 C C . SER A 1 94 ? -13.057 0.072 -17.906 1.00 59.00 94 SER A C 1
ATOM 689 O O . SER A 1 94 ? -12.049 -0.197 -18.561 1.00 59.00 94 SER A O 1
ATOM 691 N N . SER A 1 95 ? -14.235 -0.500 -18.144 1.00 54.25 95 SER A N 1
ATOM 692 C CA . SER A 1 95 ? -14.574 -1.470 -19.201 1.00 54.25 95 SER A CA 1
ATOM 693 C C . SER A 1 95 ? -14.453 -0.888 -20.624 1.00 54.25 95 SER A C 1
ATOM 695 O O . SER A 1 95 ? -15.256 -1.173 -21.501 1.00 54.25 95 SER A O 1
ATOM 697 N N . GLY A 1 96 ? -13.462 -0.034 -20.882 1.00 48.31 96 GLY A N 1
ATOM 698 C CA . GLY A 1 96 ? -13.329 0.739 -22.113 1.00 48.31 96 GLY A CA 1
ATOM 699 C C . GLY A 1 96 ? -12.569 0.051 -23.244 1.00 48.31 96 GLY A C 1
ATOM 700 O O . GLY A 1 96 ? -12.406 0.666 -24.291 1.00 48.31 96 GLY A O 1
ATOM 701 N N . ASN A 1 97 ? -12.071 -1.177 -23.066 1.00 45.62 97 ASN A N 1
ATOM 702 C CA . ASN A 1 97 ? -11.368 -1.874 -24.144 1.00 45.62 97 ASN A CA 1
ATOM 703 C C . ASN A 1 97 ? -11.444 -3.400 -24.004 1.00 45.62 97 ASN A C 1
ATOM 705 O O . ASN A 1 97 ? -10.431 -4.065 -23.790 1.00 45.62 97 ASN A O 1
ATOM 709 N N . ASP A 1 98 ? -12.652 -3.951 -24.110 1.00 45.25 98 ASP A N 1
ATOM 710 C CA . ASP A 1 98 ? -12.831 -5.358 -24.467 1.00 45.25 98 ASP A CA 1
ATOM 711 C C . ASP A 1 98 ? -12.970 -5.459 -26.000 1.00 45.25 98 ASP A C 1
ATOM 713 O O . ASP A 1 98 ? -14.032 -5.135 -26.535 1.00 45.25 98 ASP A O 1
ATOM 717 N N . PRO A 1 99 ? -11.926 -5.863 -26.750 1.00 46.94 99 PRO A N 1
ATOM 718 C CA . PRO A 1 99 ? -12.038 -6.073 -28.192 1.00 46.94 99 PRO A CA 1
ATOM 719 C C . PRO A 1 99 ? -12.828 -7.349 -28.549 1.00 46.94 99 PRO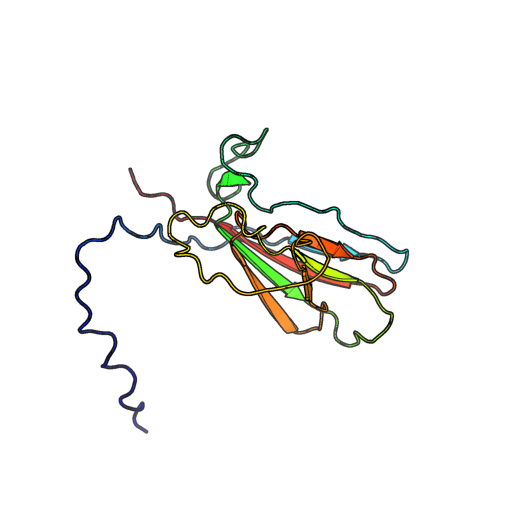 A C 1
ATOM 721 O O . PRO A 1 99 ? -13.005 -7.624 -29.735 1.00 46.94 99 PRO A O 1
ATOM 724 N N . GLY A 1 100 ? -13.277 -8.133 -27.557 1.00 44.06 100 GLY A N 1
ATOM 725 C CA . GLY A 1 100 ? -14.007 -9.394 -27.723 1.00 44.06 100 GLY A CA 1
ATOM 726 C C . GLY A 1 100 ? -15.406 -9.425 -27.097 1.00 44.06 100 GLY A C 1
ATOM 727 O O . GLY A 1 100 ? -16.023 -10.490 -27.068 1.00 44.06 100 GLY A O 1
ATOM 728 N N . GLY A 1 101 ? -15.919 -8.291 -26.615 1.00 43.22 101 GLY A N 1
ATOM 729 C CA . GLY A 1 101 ? -17.251 -8.195 -26.021 1.00 43.22 101 GLY A CA 1
ATOM 730 C C . GLY A 1 101 ? -18.346 -8.273 -27.083 1.00 43.22 101 GLY A C 1
ATOM 731 O O . GLY A 1 101 ? -18.848 -7.247 -27.541 1.00 43.22 101 GLY A O 1
ATOM 732 N N . GLU A 1 102 ? -18.715 -9.484 -27.502 1.00 43.50 102 GLU A N 1
ATOM 733 C CA . GLU A 1 102 ? -19.893 -9.699 -28.341 1.00 43.50 102 GLU A CA 1
ATOM 734 C C . GLU A 1 102 ? -21.148 -9.197 -27.611 1.00 43.50 102 GLU A C 1
ATOM 736 O O . GLU A 1 102 ? -21.472 -9.601 -26.492 1.00 43.50 102 GLU A O 1
ATOM 741 N N . GLY A 1 103 ? -21.823 -8.245 -28.256 1.00 46.91 103 GLY A N 1
ATOM 742 C CA . GLY A 1 103 ? -22.903 -7.459 -27.685 1.00 46.91 103 GLY A CA 1
ATOM 743 C C . GLY A 1 103 ? -24.154 -8.272 -27.366 1.00 46.91 103 GLY A C 1
ATOM 744 O O . GLY A 1 103 ? -24.804 -8.826 -28.250 1.00 46.91 103 GLY A O 1
ATOM 745 N N . GLY A 1 104 ? -24.557 -8.236 -26.098 1.00 38.03 104 GLY A N 1
ATOM 746 C CA . GLY A 1 104 ? -25.914 -8.550 -25.661 1.00 38.03 104 GLY A CA 1
ATOM 747 C C . GLY A 1 104 ? -26.714 -7.263 -25.481 1.00 38.03 104 GLY A C 1
ATOM 748 O O . GLY A 1 104 ? -26.660 -6.639 -24.426 1.00 38.03 104 GLY A O 1
ATOM 749 N N . GLY A 1 105 ? -27.442 -6.839 -26.515 1.00 43.47 105 GLY A N 1
ATOM 750 C CA . GLY A 1 105 ? -28.367 -5.709 -26.423 1.00 43.47 105 GLY A CA 1
ATOM 751 C C . GLY A 1 105 ? -29.576 -6.028 -25.537 1.00 43.47 105 GLY A C 1
ATOM 752 O O . GLY A 1 105 ? -30.209 -7.068 -25.705 1.00 43.47 105 GLY A O 1
ATOM 753 N N . GLY A 1 106 ? -29.932 -5.111 -24.631 1.00 36.41 106 GLY A N 1
ATOM 754 C CA . GLY A 1 106 ? -31.151 -5.236 -23.831 1.00 36.41 106 GLY A CA 1
ATOM 755 C C . GLY A 1 106 ? -31.398 -4.117 -22.816 1.00 36.41 106 GLY A C 1
ATOM 756 O O . GLY A 1 106 ? -31.199 -4.320 -21.631 1.00 36.41 106 GLY A O 1
ATOM 757 N N . GLY A 1 107 ? -31.905 -2.972 -23.290 1.00 36.47 107 GLY A N 1
ATOM 758 C CA . GLY A 1 107 ? -32.976 -2.211 -22.626 1.00 36.47 107 GLY A CA 1
ATOM 759 C C . GLY A 1 107 ? -32.716 -1.475 -21.299 1.00 36.47 107 GLY A C 1
ATOM 760 O O . GLY A 1 107 ? -32.883 -2.041 -20.231 1.00 36.47 107 GLY A O 1
ATOM 761 N N . GLY A 1 108 ? -32.589 -0.145 -21.398 1.00 37.25 108 GLY A N 1
ATOM 762 C CA . GLY A 1 108 ? -33.362 0.782 -20.557 1.00 37.25 108 GLY A CA 1
ATOM 763 C C . GLY A 1 108 ? -32.733 1.301 -19.258 1.00 37.25 108 GLY A C 1
ATOM 764 O O . GLY A 1 108 ? -32.796 0.646 -18.229 1.00 37.25 108 GLY A O 1
ATOM 765 N N . GLY A 1 109 ? -32.329 2.580 -19.282 1.00 35.88 109 GLY A N 1
ATOM 766 C CA . GLY A 1 109 ? -32.437 3.475 -18.121 1.00 35.88 109 GLY A CA 1
ATOM 767 C C . GLY A 1 109 ? -31.132 3.920 -17.454 1.00 35.88 109 GLY A C 1
ATOM 768 O O . GLY A 1 109 ? -30.648 3.253 -16.557 1.00 35.88 109 GLY A O 1
ATOM 769 N N . GLY A 1 110 ? -30.663 5.118 -17.827 1.00 41.72 110 GLY A N 1
ATOM 770 C CA . GLY A 1 110 ? -30.045 6.113 -16.932 1.00 41.72 110 GLY A CA 1
ATOM 771 C C . GLY A 1 110 ? -28.756 5.764 -16.170 1.00 41.72 110 GLY A C 1
ATOM 772 O O . GLY A 1 110 ? -28.803 5.115 -15.135 1.00 41.72 110 GLY A O 1
ATOM 773 N N . GLY A 1 111 ? -27.646 6.388 -16.582 1.00 36.06 111 GLY A N 1
ATOM 774 C CA . GLY A 1 111 ? -26.424 6.542 -15.780 1.00 36.06 111 GLY A CA 1
ATOM 775 C C . GLY A 1 111 ? -25.185 6.066 -16.531 1.00 36.06 111 GLY A C 1
ATOM 776 O O . GLY A 1 111 ? -25.079 4.887 -16.840 1.00 36.06 111 GLY A O 1
ATOM 777 N N . GLY A 1 112 ? -24.267 6.981 -16.860 1.00 40.94 112 GLY A N 1
ATOM 778 C CA . GLY A 1 112 ? -22.956 6.602 -17.394 1.00 40.94 112 GLY A CA 1
ATOM 779 C C . GLY A 1 112 ? -22.251 5.665 -16.414 1.00 40.94 112 GLY A C 1
ATOM 780 O O . GLY A 1 112 ? -22.340 5.875 -15.207 1.00 40.94 112 GLY A O 1
ATOM 781 N N . GLU A 1 113 ? -21.610 4.617 -16.924 1.00 48.00 113 GLU A N 1
ATOM 782 C CA . GLU A 1 113 ? -20.903 3.625 -16.114 1.00 48.00 113 GLU A CA 1
ATOM 783 C C . GLU A 1 113 ? -19.734 4.298 -15.370 1.00 48.00 113 GLU A C 1
ATOM 785 O O . GLU A 1 113 ? -18.625 4.416 -15.887 1.00 48.00 113 GLU A O 1
ATOM 790 N N . GLU A 1 114 ? -19.982 4.799 -14.156 1.00 54.06 114 GLU A N 1
ATOM 791 C CA . GLU A 1 114 ? -18.916 5.150 -13.221 1.00 54.06 114 GLU A CA 1
ATOM 792 C C . GLU A 1 114 ? -18.133 3.869 -12.915 1.00 54.06 114 GLU A C 1
ATOM 794 O O . GLU A 1 114 ? -18.697 2.884 -12.429 1.00 54.06 114 GLU A O 1
ATOM 799 N N . GLY A 1 115 ? -16.832 3.867 -13.215 1.00 62.91 115 GLY A N 1
ATOM 800 C CA . GLY A 1 115 ? -15.942 2.765 -12.862 1.00 62.91 115 GLY A CA 1
ATOM 801 C C . GLY A 1 115 ? -16.083 2.444 -11.374 1.00 62.91 115 GLY A C 1
ATOM 802 O O . GLY A 1 115 ? -15.784 3.269 -10.512 1.00 62.91 115 GLY A O 1
ATOM 803 N N . GLY A 1 116 ? -16.605 1.258 -11.056 1.00 86.50 116 GLY A N 1
ATOM 804 C CA . GLY A 1 116 ? -16.859 0.882 -9.668 1.00 86.50 116 GLY A CA 1
ATOM 805 C C . GLY A 1 116 ? -15.561 0.758 -8.864 1.00 86.50 116 GLY A C 1
ATOM 806 O O . GLY A 1 116 ? -14.504 0.462 -9.411 1.00 86.50 116 GLY A O 1
ATOM 807 N N . TYR A 1 117 ? -15.646 0.877 -7.542 1.00 93.94 117 TYR A N 1
ATOM 808 C CA . TYR A 1 117 ? -14.511 0.656 -6.639 1.00 93.94 117 TYR A CA 1
ATOM 809 C C . TYR A 1 117 ? -14.770 -0.489 -5.652 1.00 93.94 117 TYR A C 1
ATOM 811 O O . TYR A 1 117 ? -15.896 -0.986 -5.516 1.00 93.94 117 TYR A O 1
ATOM 819 N N . LEU A 1 118 ? -13.706 -0.921 -4.978 1.00 94.81 118 LEU A N 1
ATOM 820 C CA . LEU A 1 118 ? -13.727 -1.819 -3.828 1.00 94.81 118 LEU A CA 1
ATOM 821 C C . LEU A 1 118 ? -12.921 -1.188 -2.692 1.00 94.81 118 LEU A C 1
ATOM 823 O O . LEU A 1 118 ? -11.724 -0.961 -2.842 1.00 94.81 118 LEU A O 1
ATOM 827 N N . ASP A 1 119 ? -13.562 -0.959 -1.549 1.00 96.75 119 ASP A N 1
ATOM 828 C CA . ASP A 1 119 ? -12.867 -0.536 -0.333 1.00 96.75 119 ASP A CA 1
ATOM 829 C C . ASP A 1 119 ? -12.474 -1.761 0.503 1.00 96.75 119 ASP A C 1
ATOM 831 O O . ASP A 1 119 ? -13.296 -2.631 0.796 1.00 96.75 119 ASP A O 1
ATOM 835 N N . VAL A 1 120 ? -11.205 -1.818 0.908 1.00 97.50 120 VAL A N 1
ATOM 836 C CA . VAL A 1 120 ? -10.649 -2.862 1.772 1.00 97.50 120 VAL A CA 1
ATOM 837 C C . VAL A 1 120 ? -10.244 -2.247 3.105 1.00 97.50 120 VAL A C 1
ATOM 839 O O . VAL A 1 120 ? -9.362 -1.390 3.181 1.00 97.50 120 VAL A O 1
ATOM 842 N N . GLU A 1 121 ? -10.876 -2.707 4.181 1.00 98.12 121 GLU A N 1
ATOM 843 C CA . GLU A 1 121 ? -10.505 -2.300 5.537 1.00 98.12 121 GLU A CA 1
ATOM 844 C C . GLU A 1 121 ? -9.112 -2.832 5.915 1.00 98.12 121 GLU A C 1
ATOM 846 O O . GLU A 1 121 ? -8.800 -3.997 5.623 1.00 98.12 121 GLU A O 1
ATOM 851 N N . PRO A 1 122 ? -8.283 -2.035 6.610 1.00 98.31 122 PRO A N 1
ATOM 852 C CA . PRO A 1 122 ? -6.932 -2.418 6.990 1.00 98.31 122 PRO A CA 1
ATOM 853 C C . PRO A 1 122 ? -6.912 -3.283 8.265 1.00 98.31 122 PRO A C 1
ATOM 855 O O . PRO A 1 122 ? -6.196 -2.979 9.214 1.00 98.31 122 PRO A O 1
ATOM 858 N N . LEU A 1 123 ? -7.701 -4.359 8.318 1.00 98.38 123 LEU A N 1
ATOM 859 C CA . LEU A 1 123 ? -7.800 -5.220 9.505 1.00 98.38 123 LEU A CA 1
ATOM 860 C C . LEU A 1 123 ? -6.469 -5.925 9.814 1.00 98.38 123 LEU A C 1
ATOM 862 O O . LEU A 1 123 ? -5.836 -6.478 8.917 1.00 98.38 123 LEU A O 1
ATOM 866 N N . GLY A 1 124 ? -6.061 -5.963 11.082 1.00 98.31 124 GLY A N 1
ATOM 867 C CA . GLY A 1 124 ? -4.843 -6.649 11.522 1.00 98.31 124 GLY A CA 1
ATOM 868 C C . GLY A 1 124 ? -4.772 -8.111 11.064 1.00 98.31 124 GLY A C 1
ATOM 869 O O . GLY A 1 124 ? -5.732 -8.863 11.202 1.00 98.31 124 GLY A O 1
ATOM 870 N N . GLY A 1 125 ? -3.628 -8.509 10.504 1.00 97.94 125 GLY A N 1
ATOM 871 C CA . GLY A 1 125 ? -3.389 -9.851 9.963 1.00 97.94 125 GLY A CA 1
ATOM 872 C C . GLY A 1 125 ? -3.895 -10.064 8.532 1.00 97.94 125 GLY A C 1
ATOM 873 O O . GLY A 1 125 ? -3.610 -11.105 7.942 1.00 97.94 125 GLY A O 1
ATOM 874 N N . ARG A 1 126 ? -4.605 -9.097 7.936 1.00 98.38 126 ARG A N 1
ATOM 875 C CA . ARG A 1 126 ? -5.022 -9.171 6.531 1.00 98.38 126 ARG A CA 1
ATOM 876 C C . ARG A 1 126 ? -3.831 -8.902 5.612 1.00 98.38 126 ARG A C 1
ATOM 878 O O . ARG A 1 126 ? -3.250 -7.818 5.654 1.00 98.38 126 ARG A O 1
ATOM 885 N N . LEU A 1 127 ? -3.530 -9.878 4.756 1.00 98.56 127 LEU A N 1
ATOM 886 C CA . LEU A 1 127 ? -2.632 -9.730 3.614 1.00 98.56 127 LEU A CA 1
ATOM 887 C C . LEU A 1 127 ? -3.458 -9.430 2.359 1.00 98.56 127 LEU A C 1
ATOM 889 O O . LEU A 1 127 ? -4.356 -10.196 2.010 1.00 98.56 127 LEU A O 1
ATOM 893 N N . LEU A 1 128 ? -3.138 -8.333 1.681 1.00 98.25 128 LEU A N 1
ATOM 894 C CA . LEU A 1 128 ? -3.701 -7.966 0.388 1.00 98.25 128 LEU A CA 1
ATOM 895 C C . LEU A 1 128 ? -2.619 -8.065 -0.687 1.00 98.25 128 LEU A C 1
ATOM 897 O O . LEU A 1 128 ? -1.522 -7.544 -0.500 1.00 98.25 128 LEU A O 1
ATOM 901 N N . LEU A 1 129 ? -2.941 -8.720 -1.803 1.00 98.00 129 LEU A N 1
ATOM 902 C CA . LEU A 1 129 ? -2.065 -8.868 -2.964 1.00 98.00 129 LEU A CA 1
ATOM 903 C C . LEU A 1 129 ? -2.782 -8.345 -4.209 1.00 98.00 129 LEU A C 1
ATOM 905 O O . LEU A 1 129 ? -3.935 -8.709 -4.445 1.00 98.00 129 LEU A O 1
ATOM 909 N N . PHE A 1 130 ? -2.104 -7.543 -5.024 1.00 96.19 130 PHE A N 1
ATOM 910 C CA . PHE A 1 130 ? -2.616 -7.114 -6.326 1.00 96.19 130 PHE A CA 1
ATOM 911 C C . PHE A 1 130 ? -1.485 -6.820 -7.316 1.00 96.19 130 PHE A C 1
ATOM 913 O O . PHE A 1 130 ? -0.340 -6.598 -6.923 1.00 96.19 130 PHE A O 1
ATOM 920 N N . ARG A 1 131 ? -1.800 -6.843 -8.618 1.00 95.12 131 ARG A N 1
ATOM 921 C CA . ARG A 1 131 ? -0.828 -6.515 -9.671 1.00 95.12 131 ARG A CA 1
ATOM 922 C C . ARG A 1 131 ? -0.524 -5.018 -9.638 1.00 95.12 131 ARG A C 1
ATOM 924 O O . ARG A 1 131 ? -1.442 -4.209 -9.758 1.00 95.12 131 ARG A O 1
ATOM 931 N N . SER A 1 132 ? 0.751 -4.661 -9.502 1.00 96.12 132 SER A N 1
ATOM 932 C CA . SER A 1 132 ? 1.180 -3.272 -9.280 1.00 96.12 132 SER A CA 1
ATOM 933 C C . SER A 1 132 ? 0.852 -2.335 -10.448 1.00 96.12 132 SER A C 1
ATOM 935 O O . SER A 1 132 ? 0.698 -1.136 -10.234 1.00 96.12 132 SER A O 1
ATOM 937 N N . ALA A 1 133 ? 0.742 -2.879 -11.666 1.00 93.88 133 ALA A N 1
ATOM 938 C CA . ALA A 1 133 ? 0.497 -2.115 -12.890 1.00 93.88 133 ALA A CA 1
ATOM 939 C C . ALA A 1 133 ? -0.985 -1.988 -13.279 1.00 93.88 133 ALA A C 1
ATOM 941 O O . ALA A 1 133 ? -1.311 -1.220 -14.177 1.00 93.88 133 ALA A O 1
ATOM 942 N N . ASP A 1 134 ? -1.884 -2.739 -12.637 1.00 92.88 134 ASP A N 1
ATOM 943 C CA . ASP A 1 134 ? -3.280 -2.848 -13.086 1.00 92.88 134 ASP A CA 1
ATOM 944 C C . ASP A 1 134 ? -4.291 -2.265 -12.100 1.00 92.88 134 ASP A C 1
ATOM 946 O O . ASP A 1 134 ? -5.451 -2.066 -12.456 1.00 92.88 134 ASP A O 1
ATOM 950 N N . VAL A 1 135 ? -3.889 -2.062 -10.844 1.00 94.06 135 VAL A N 1
ATOM 951 C CA . VAL A 1 135 ? -4.808 -1.668 -9.774 1.00 94.06 135 VAL A CA 1
ATOM 952 C C . VAL A 1 135 ? -4.463 -0.275 -9.289 1.00 94.06 135 VAL A C 1
ATOM 954 O O . VAL A 1 135 ? -3.589 -0.085 -8.439 1.00 94.06 135 VAL A O 1
ATOM 957 N N . GLU A 1 136 ? -5.180 0.699 -9.838 1.00 96.00 136 GLU A N 1
ATOM 958 C CA . GLU A 1 136 ? -5.144 2.061 -9.335 1.00 96.00 136 GLU A CA 1
ATOM 959 C C . GLU A 1 136 ? -5.808 2.105 -7.957 1.00 96.00 136 GLU A C 1
ATOM 961 O O . GLU A 1 136 ? -6.876 1.518 -7.737 1.00 96.00 136 GLU A O 1
ATOM 966 N N . HIS A 1 137 ? -5.154 2.754 -7.001 1.00 97.62 137 HIS A N 1
ATOM 967 C CA . HIS A 1 137 ? -5.614 2.739 -5.626 1.00 97.62 137 HIS A CA 1
ATOM 968 C C . HIS A 1 137 ? -5.219 3.986 -4.841 1.00 97.62 137 HIS A C 1
ATOM 970 O O . HIS A 1 137 ? -4.246 4.672 -5.144 1.00 97.62 137 HIS A O 1
ATOM 976 N N . GLU A 1 138 ? -5.978 4.257 -3.785 1.00 98.06 138 GLU A N 1
ATOM 977 C CA . GLU A 1 138 ? -5.734 5.344 -2.838 1.00 98.06 138 GLU A CA 1
ATOM 978 C C . GLU A 1 138 ? -5.972 4.872 -1.401 1.00 98.06 138 GLU A C 1
ATOM 980 O O . GLU A 1 138 ? -6.750 3.948 -1.144 1.00 98.06 138 GLU A O 1
ATOM 985 N N . VAL A 1 139 ? -5.326 5.526 -0.437 1.00 98.25 139 VAL A N 1
ATOM 986 C CA . VAL A 1 139 ? -5.637 5.336 0.984 1.00 98.25 139 VAL A CA 1
ATOM 987 C C . VAL A 1 139 ? -6.614 6.424 1.387 1.00 98.25 139 VAL A C 1
ATOM 989 O O . VAL A 1 139 ? -6.279 7.606 1.353 1.00 98.25 139 VAL A O 1
ATOM 992 N N . ARG A 1 140 ? -7.821 6.028 1.789 1.00 98.00 140 ARG A N 1
ATOM 993 C CA . ARG A 1 140 ? -8.845 6.944 2.296 1.00 98.00 140 ARG A CA 1
ATOM 994 C C . ARG A 1 140 ? -8.388 7.569 3.626 1.00 98.00 140 ARG A C 1
ATOM 996 O O . ARG A 1 140 ? -7.633 6.924 4.353 1.00 98.00 140 ARG A O 1
ATOM 1003 N N . PRO A 1 141 ? -8.862 8.779 3.986 1.00 97.69 141 PRO A N 1
ATOM 1004 C CA . PRO A 1 141 ? -8.474 9.445 5.232 1.00 97.69 141 PRO A CA 1
ATOM 1005 C C . PRO A 1 141 ? -8.622 8.550 6.466 1.00 97.69 141 PRO A C 1
ATOM 1007 O O . PRO A 1 141 ? -9.701 7.998 6.713 1.00 97.69 141 PRO A O 1
ATOM 1010 N N . ALA A 1 142 ? -7.542 8.406 7.231 1.00 96.62 142 ALA A N 1
ATOM 1011 C CA . ALA A 1 142 ? -7.504 7.628 8.464 1.00 96.62 142 ALA A CA 1
ATOM 1012 C C . ALA A 1 142 ? -7.854 8.505 9.676 1.00 96.62 142 ALA A C 1
ATOM 1014 O O . ALA A 1 142 ? -7.290 9.577 9.870 1.00 96.62 142 ALA A O 1
ATOM 1015 N N . ARG A 1 143 ? -8.800 8.049 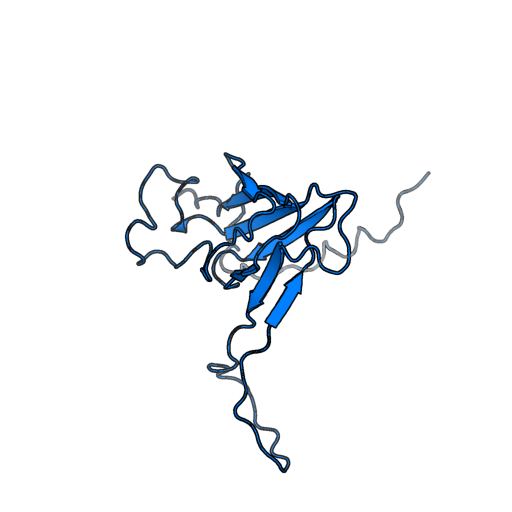10.499 1.00 95.94 143 ARG A N 1
ATOM 1016 C CA . ARG A 1 143 ? -9.211 8.692 11.763 1.00 95.94 143 ARG A CA 1
ATOM 1017 C C . ARG A 1 143 ? -8.736 7.931 13.000 1.00 95.94 143 ARG A C 1
ATOM 1019 O O . ARG A 1 143 ? -8.874 8.421 14.114 1.00 95.94 143 ARG A O 1
ATOM 1026 N N . ALA A 1 144 ? -8.139 6.764 12.791 1.00 95.44 144 ALA A N 1
ATOM 1027 C CA . ALA A 1 144 ? -7.379 6.012 13.775 1.00 95.44 144 ALA A CA 1
ATOM 1028 C C . ALA A 1 144 ? -5.982 5.721 13.216 1.00 95.44 144 ALA A C 1
ATOM 1030 O O . ALA A 1 144 ? -5.774 5.724 12.001 1.00 95.44 144 ALA A O 1
ATOM 1031 N N . ARG A 1 145 ? -5.017 5.457 14.103 1.00 96.62 145 ARG A N 1
ATOM 1032 C CA . ARG A 1 145 ? -3.635 5.192 13.694 1.00 96.62 145 ARG A CA 1
ATOM 1033 C C . ARG A 1 145 ? -3.557 3.916 12.854 1.00 96.62 145 ARG A C 1
ATOM 1035 O O . ARG A 1 145 ? -3.862 2.834 13.353 1.00 96.62 145 ARG A O 1
ATOM 1042 N N . ARG A 1 146 ? -3.116 4.040 11.601 1.00 97.88 146 ARG A N 1
ATOM 1043 C CA . ARG A 1 146 ? -3.103 2.966 10.599 1.00 97.88 146 ARG A CA 1
ATOM 1044 C C . ARG A 1 146 ? -1.683 2.516 10.293 1.00 97.88 146 ARG A C 1
ATOM 1046 O O . ARG A 1 146 ? -0.882 3.287 9.771 1.00 97.88 146 ARG A O 1
ATOM 1053 N N . TRP A 1 147 ? -1.422 1.240 10.525 1.00 98.31 147 TRP A N 1
ATOM 1054 C CA . TRP A 1 147 ? -0.171 0.553 10.248 1.00 98.31 147 TRP A CA 1
ATOM 1055 C C . TRP A 1 147 ? -0.315 -0.394 9.061 1.00 98.31 147 TRP A C 1
ATOM 1057 O O . TRP A 1 147 ? -1.252 -1.201 8.993 1.00 98.31 147 TRP A O 1
ATOM 1067 N N . ALA A 1 148 ? 0.642 -0.319 8.144 1.00 98.50 148 ALA A N 1
ATOM 1068 C CA . ALA A 1 148 ? 0.770 -1.237 7.024 1.00 98.50 148 ALA A CA 1
ATOM 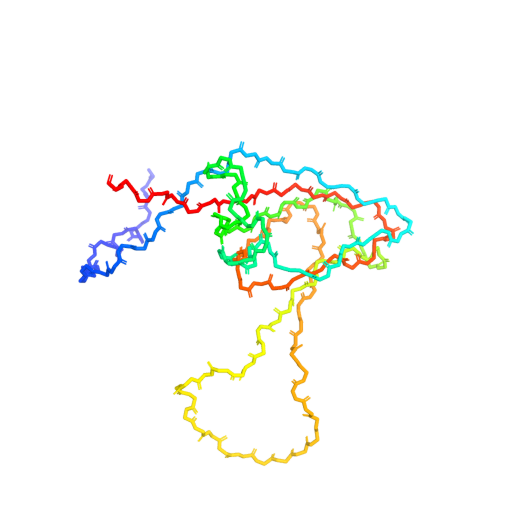1069 C C . ALA A 1 148 ? 2.245 -1.542 6.753 1.00 98.50 148 ALA A C 1
ATOM 1071 O O . ALA A 1 148 ? 3.087 -0.645 6.798 1.00 98.50 148 ALA A O 1
ATOM 1072 N N . LEU A 1 149 ? 2.544 -2.802 6.458 1.00 98.62 149 LEU A N 1
ATOM 1073 C CA . LEU A 1 149 ? 3.841 -3.246 5.968 1.00 98.62 149 LEU A CA 1
ATOM 1074 C C . LEU A 1 149 ? 3.683 -3.657 4.505 1.00 98.62 149 LEU A C 1
ATOM 1076 O O . LEU A 1 149 ? 2.969 -4.615 4.210 1.00 98.62 149 LEU A O 1
ATOM 1080 N N . SER A 1 150 ? 4.338 -2.933 3.607 1.00 98.31 150 SER A N 1
ATOM 1081 C CA . SER A 1 150 ? 4.280 -3.173 2.169 1.00 98.31 150 SER A CA 1
ATOM 1082 C C . SER A 1 150 ? 5.560 -3.831 1.664 1.00 98.31 150 SER A C 1
ATOM 1084 O O . SER A 1 150 ? 6.662 -3.486 2.094 1.00 98.31 150 SER A O 1
ATOM 1086 N N . ALA A 1 151 ? 5.413 -4.748 0.715 1.00 97.75 151 ALA A N 1
ATOM 1087 C CA . ALA A 1 151 ? 6.488 -5.309 -0.089 1.00 97.75 151 ALA A CA 1
ATOM 1088 C C . ALA A 1 151 ? 6.102 -5.198 -1.565 1.00 97.75 151 ALA A C 1
ATOM 1090 O O . ALA A 1 151 ? 4.967 -5.512 -1.929 1.00 97.75 151 ALA A O 1
ATOM 1091 N N . TRP A 1 152 ? 7.046 -4.812 -2.420 1.00 97.12 152 TRP A N 1
ATOM 1092 C CA . TRP A 1 152 ? 6.854 -4.892 -3.866 1.00 97.12 152 TRP A CA 1
ATOM 1093 C C . TRP A 1 152 ? 7.706 -6.022 -4.414 1.00 97.12 152 TRP A C 1
ATOM 1095 O O . TRP A 1 152 ? 8.932 -5.987 -4.330 1.00 97.12 152 TRP A O 1
ATOM 1105 N N . VAL A 1 153 ? 7.036 -7.042 -4.934 1.00 95.94 153 VAL A N 1
ATOM 1106 C CA . VAL A 1 153 ? 7.652 -8.226 -5.528 1.00 95.94 153 VAL A CA 1
ATOM 1107 C C . VAL A 1 153 ? 7.978 -7.883 -6.980 1.00 95.94 153 VAL A C 1
ATOM 1109 O O . VAL A 1 153 ? 7.043 -7.608 -7.742 1.00 95.94 153 VAL A O 1
ATOM 1112 N N . PRO A 1 154 ? 9.259 -7.841 -7.378 1.00 94.31 154 PRO A N 1
ATOM 1113 C CA . PRO A 1 154 ? 9.614 -7.519 -8.747 1.00 94.31 154 PRO A CA 1
ATOM 1114 C C . PRO A 1 154 ? 9.466 -8.727 -9.675 1.00 94.31 154 PRO A C 1
ATOM 1116 O O . PRO A 1 154 ? 9.444 -9.885 -9.240 1.00 94.31 154 PRO A O 1
ATOM 1119 N N . TRP A 1 155 ? 9.426 -8.462 -10.977 1.00 88.75 155 TRP A N 1
ATOM 1120 C CA . TRP A 1 155 ? 9.730 -9.492 -11.966 1.00 88.75 155 TRP A CA 1
ATOM 1121 C C . TRP A 1 155 ? 11.176 -9.973 -11.776 1.00 88.75 155 TRP A C 1
ATOM 1123 O O . TRP A 1 155 ? 12.080 -9.181 -11.515 1.00 88.75 155 TRP A O 1
ATOM 1133 N N . LEU A 1 156 ? 11.400 -11.279 -11.898 1.00 82.94 156 LEU A N 1
ATOM 1134 C CA . LEU A 1 156 ? 12.734 -11.838 -12.052 1.00 82.94 156 LEU A CA 1
ATOM 1135 C C . LEU A 1 156 ? 13.237 -11.401 -13.426 1.00 82.94 156 LEU A C 1
ATOM 1137 O O . LEU A 1 156 ? 12.584 -11.682 -14.434 1.00 82.94 156 LEU A O 1
ATOM 1141 N N . GLU A 1 157 ? 14.374 -10.711 -13.470 1.00 72.62 157 GLU A N 1
ATOM 1142 C CA . GLU A 1 157 ? 14.999 -10.403 -14.750 1.00 72.62 157 GLU A CA 1
ATOM 1143 C C . GLU A 1 157 ? 15.275 -11.712 -15.491 1.00 72.62 157 GLU A C 1
ATOM 1145 O O . GLU A 1 157 ? 15.863 -12.651 -14.946 1.00 72.62 157 GLU A O 1
ATOM 1150 N N . SER A 1 158 ? 14.835 -11.782 -16.744 1.00 55.50 158 SER A N 1
ATOM 1151 C CA . SER A 1 158 ? 15.290 -12.832 -17.644 1.00 55.50 158 SER A CA 1
ATOM 1152 C C . SER A 1 158 ? 16.805 -12.694 -17.745 1.00 55.50 158 SER A C 1
ATOM 1154 O O . SER A 1 158 ? 17.283 -11.635 -18.148 1.00 55.50 158 SER A O 1
ATOM 1156 N N . CYS A 1 159 ? 17.563 -13.730 -17.374 1.00 36.78 159 CYS A N 1
ATOM 1157 C CA . CYS A 1 159 ? 18.978 -13.788 -17.726 1.00 36.78 159 CYS A CA 1
ATOM 1158 C C . CYS A 1 159 ? 19.066 -13.719 -19.256 1.00 36.78 159 CYS A C 1
ATOM 1160 O O . CYS A 1 159 ? 18.711 -14.683 -19.935 1.00 36.78 159 CYS A O 1
ATOM 1162 N N . SER A 1 160 ? 19.446 -12.556 -19.781 1.00 39.91 160 SER A N 1
ATOM 1163 C CA . SER A 1 160 ? 19.813 -12.363 -21.183 1.00 39.91 160 SER A CA 1
ATOM 1164 C C . SER A 1 160 ? 21.154 -13.013 -21.476 1.00 39.91 160 SER A C 1
ATOM 1166 O O . SER A 1 160 ? 22.063 -12.807 -20.636 1.00 39.91 160 SER A O 1
#

Foldseek 3Di:
DDDDPPPPVVPPPPDDPDVPDQAWDFFPDKDKDKDALPQDKFDWDFQAQADPPPQQPPDDPSPGSNQFFKKKKAWAAADDDPPQAFWKKWWAPDPPDDPPPDDDDDDDDDDDDDGDIDTHTRHHGDMDMDTRNHITIMTGTGNHITIMMMTGIGGDDDPD

Secondary structure (DSSP, 8-state):
-PPPGGGSTTS------PSPPPPBPPPS--EEEEE-TT---EEEE-S---TTSTTTT-SSTTSSGGGEEEEEEEE-BTT--TT-B-PEEEEPPPS---TT----------------EEEE--BTT-EEEEETTT--EEEPPBSS-EEEEEEEEEBPPP--

Sequence (160 aa):
MAIPAALSALQDANPQPSPQRPALAPPQSLQLAVYDSDGAFYACHLDNPGPDAPGARDGPPGLRVADRAVTAILYLNPAWGPGDGGQLRLWRPSSGNDPGGEGGGGGGGGGGEEGGYLDVEPLGGRLLLFRSADVEHEVRPARARRWALSAWVPWLESCS

Solvent-accessible surface area (backbone atoms only — not comparable to full-atom values): 9616 Å² total; per-residue (Å²): 138,82,83,73,83,79,74,66,79,75,72,77,74,79,72,71,90,58,82,73,75,76,50,75,34,81,50,87,57,75,46,82,46,76,36,54,49,84,46,45,63,40,75,76,45,51,67,12,78,40,73,84,38,90,69,15,69,50,74,60,89,65,71,17,41,45,34,29,43,33,36,37,38,38,17,66,24,85,83,70,59,95,83,32,58,40,23,41,35,38,44,47,75,64,89,81,78,64,96,77,69,78,82,81,87,80,83,87,83,89,78,82,86,70,62,54,72,47,77,42,74,54,40,40,78,43,74,48,76,48,50,15,66,69,46,39,31,27,36,40,46,9,53,38,71,42,40,37,41,34,34,47,28,12,49,36,77,76,87,125

pLDDT: mean 79.84, std 22.98, range [35.88, 98.75]

Nearest PDB structures (foldseek):
  5lbb-assembly1_A-3  TM=9.097E-01  e=1.744E-07  Homo sapiens
  5lbe-assembly1_A  TM=9.105E-01  e=3.944E-07  Homo sapiens
  4uwd-assembly1_A  TM=9.090E-01  e=5.466E-07  Homo sapiens
  4jzr-assembly1_A  TM=9.107E-01  e=9.419E-07  Homo sapiens
  2g1m-assembly1_A  TM=8.414E-01  e=2.648E-06  Homo sapiens

InterPro domains:
  IPR005123 Oxoglutarate/iron-dependent dioxygenase domain [PS51471] (26-158)
  IPR044862 Prolyl 4-hydroxylase alpha subunit, Fe(2+) 2OG dioxygenase domain [PF13640] (30-153)
  IPR051559 Hypoxia-inducible factor prolyl hydroxylases [PTHR12907] (31-153)

=== Feature glossary ===
Key to the feature types in this record:

pLDDT. pLDDT is the predicted lDDT-Cα score: AlphaFold's confidence that the local environment of each residue (all inter-atomic distances within 15 Å) is correctly placed. It is a per-residue number between 0 and 100, with higher meaning more reliable.

Radius of gyration, Cα contacts, bounding box. The geometric summary reports three shape descriptors. Rg (radius of gyration) measures how spread out the Cα atoms are about their centre of mass; compact globular proteins have small Rg, elongated or unfolded ones large. Cα contacts (<8 Å, |i−j|>4) count long-range residue pairs in spatial proximity — high for tightly packed folds, near zero for rods or random coil. The bounding-box extents give the protein's footprint along x, y, z in Å.

Backbone torsions (φ/ψ). Backbone dihedral angles. Every residue except chain termini has a φ (preceding-C → N → Cα → C) and a ψ (N → Cα → C → next-N). They are reported in degrees following the IUPAC sign convention. Secondary structure is essentially a statement about which (φ, ψ) basin each residue occupies.

Contact-map, Ramachandran, and PAE plots. Plot images: a contact map (which residues are close in 3D, as an N×N binary image), a Ramachandran scatter (backbone torsion angles, revealing secondary-structure composition at a glance), and — for AlphaFold structures — a PAE heatmap (pairwise prediction confidence).

Predicted aligned error. Predicted Aligned Error (PAE) is an AlphaFold confidence matrix: entry (i, j) is the expected error in the position of residue j, in ångströms, when the prediction is superimposed on the true structure at residue i. Low PAE within a block of residues means that block is internally rigid and well-predicted; high PAE between two blocks means their relative placement is uncertain even if each block individually is confident.

Secondary structure (3-state, P-SEA). Three-state secondary structure (P-SEA) collapses the eight DSSP classes into helix (a), strand (b), and coil (c). P-SEA assigns these from Cα geometry alone — distances and angles — without requiring backbone oxygens, so it works on any Cα trace.

Solvent-accessible surface area. Solvent-accessible surface area (SASA) is the area in Å² traced out by the centre of a 1.4 Å probe sphere (a water molecule) rolled over the protein's van der Waals surface (Shrake–Rupley / Lee–Richards construction). Buried residues have near-zero SASA; fully exposed residues can exceed 200 Å². The total SASA scales roughly with the number of surface residues.

Foldseek 3Di. The Foldseek 3Di string encodes local tertiary geometry as a 20-letter alphabet — one character per residue — derived from the relative positions of nearby Cα atoms. Unlike the amino-acid sequence, 3Di is a direct function of the 3D structure, so two proteins with the same fold have similar 3Di strings even at low sequence identity.

B-factor. For experimental (PDB) structures, the B-factor (temperature factor) quantifies the positional spread of each atom in the crystal — a combination of thermal vibration and static disorder — in units of Å². High B-factors mark flexible loops or poorly resolved regions; low B-factors mark the rigid, well-ordered core.

mmCIF coordinates. The mmCIF block holds the 3D Cartesian coordinates of each backbone atom (N, Cα, C, O) in ångströms. mmCIF is the PDB's canonical archive format — a tagged-loop text representation of the atomic model.

InterPro / GO / CATH / organism. Functional annotations link the protein to curated databases. InterPro entries identify conserved domains and families by matching the sequence against member-database signatures (Pfam, PROSITE, CDD, …). Gene Ontology (GO) terms describe molecular function, biological process, and cellular component in a controlled vocabulary. CATH places the structure in a hierarchical fold classification (Class/Architecture/Topology/Homologous-superfamily). The organism is the source species.

Rendered structure images. Structure images are PyMOL renders from six orthogonal camera directions. Cartoon representation draws helices as coils and str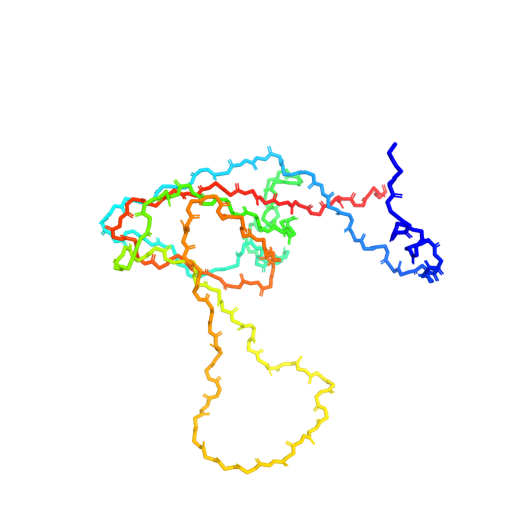ands as arrows; sticks shows the backbone as bonds; surface shows the solvent-excluded envelope. Rainbow coloring maps sequence position to hue (blue→red, N→C); chain coloring assigns a distinct color per polypeptide.

Sequence. This is the polypeptide sequence — one letter per residue, N-terminus first. Length ranges from a few dozen residues for small domains to over a thousand for large multi-domain proteins.

Secondary structure (8-state, DSSP). The SS8 string is DSSP's per-residue secondary-structure call. α-helix (H) means an i→i+4 H-bond ladder; β-strand (E) means the residue participates in a β-sheet; 3₁₀ (G) and π (I) are tighter and wider helices; T/S are turns/bends; '-' is loop.

Nearest PDB structures. Structural nearest neighbors (via Foldseek easy-search vs the PDB). Reported per hit: target PDB id, E-value, and alignment TM-score. A TM-score above ~0.5 is the conventional threshold for 'same fold'.